Protein AF-A0A9D5U6I7-F1 (afdb_monomer)

Foldseek 3Di:
DADDDVPDDPVVLVPDCQALQSDDDDPVQVVVVVVVVVPPPPDPPDDDDPGRCNVVVVVPPPD

Structure (mmCIF, N/CA/C/O backbone):
data_AF-A0A9D5U6I7-F1
#
_entry.id   AF-A0A9D5U6I7-F1
#
loop_
_atom_site.group_PDB
_atom_site.id
_atom_site.type_symbol
_atom_site.label_atom_id
_atom_site.label_alt_id
_atom_site.label_comp_id
_atom_site.label_asym_id
_atom_site.label_entity_id
_atom_site.label_seq_id
_atom_site.pdbx_PDB_ins_code
_atom_site.Cartn_x
_atom_site.Cartn_y
_atom_site.Cartn_z
_atom_site.occupancy
_atom_site.B_iso_or_equiv
_atom_site.auth_seq_id
_atom_site.auth_comp_id
_atom_site.auth_asym_id
_atom_site.auth_atom_id
_atom_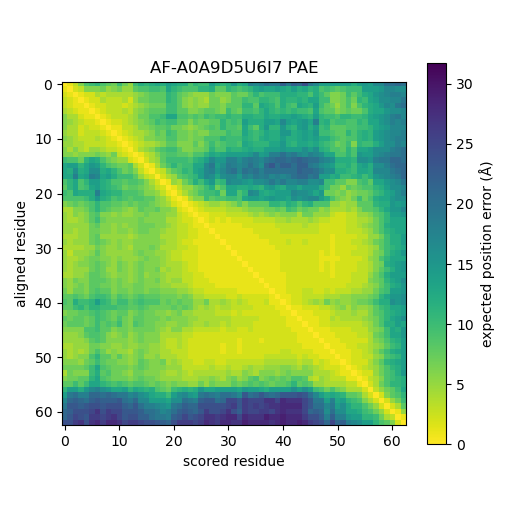site.pdbx_PDB_model_num
ATOM 1 N N . MET A 1 1 ? 3.490 -1.143 -9.753 1.00 63.09 1 MET A N 1
ATOM 2 C CA . MET A 1 1 ? 3.189 -2.588 -9.837 1.00 63.09 1 MET A CA 1
ATOM 3 C C . MET A 1 1 ? 4.474 -3.326 -9.555 1.00 63.09 1 MET A C 1
ATOM 5 O O . MET A 1 1 ? 5.478 -2.950 -10.139 1.00 63.09 1 MET A O 1
ATOM 9 N N . ILE A 1 2 ? 4.435 -4.290 -8.640 1.00 68.06 2 ILE A N 1
ATOM 10 C CA . ILE A 1 2 ? 5.621 -5.042 -8.197 1.00 68.06 2 ILE A CA 1
ATOM 11 C C . ILE A 1 2 ? 5.703 -6.450 -8.785 1.00 68.06 2 ILE A C 1
ATOM 13 O O . ILE A 1 2 ? 6.745 -7.081 -8.704 1.00 68.06 2 ILE A O 1
ATOM 17 N N . LEU A 1 3 ? 4.609 -6.938 -9.372 1.00 73.38 3 LEU A N 1
ATOM 18 C CA . LEU A 1 3 ? 4.546 -8.245 -10.011 1.00 73.38 3 LEU A CA 1
ATOM 19 C C . LEU A 1 3 ? 4.431 -8.048 -11.521 1.00 73.38 3 LEU A C 1
ATOM 21 O O . LEU A 1 3 ? 3.570 -7.258 -11.930 1.00 73.38 3 LEU A O 1
ATOM 25 N N . PRO A 1 4 ? 5.260 -8.729 -12.334 1.00 72.50 4 PRO A N 1
ATOM 26 C CA . PRO A 1 4 ? 5.103 -8.718 -13.780 1.00 72.50 4 PRO A CA 1
ATOM 27 C C . PRO A 1 4 ? 3.748 -9.327 -14.193 1.00 72.50 4 PRO A C 1
ATOM 29 O O . PRO A 1 4 ? 3.151 -10.101 -13.433 1.00 72.50 4 PRO A O 1
ATOM 32 N N . PRO A 1 5 ? 3.226 -8.967 -15.379 1.00 79.31 5 PRO A N 1
ATOM 33 C CA . PRO A 1 5 ? 2.060 -9.626 -15.954 1.00 79.31 5 PRO A CA 1
ATOM 34 C C . PRO A 1 5 ? 2.251 -11.150 -16.055 1.00 79.31 5 PRO A C 1
ATOM 36 O O . PRO A 1 5 ? 3.381 -11.624 -16.182 1.00 79.31 5 PRO A O 1
ATOM 39 N N . PRO A 1 6 ? 1.163 -11.942 -16.040 1.00 82.25 6 PRO A N 1
ATOM 40 C CA . PRO A 1 6 ? 1.263 -13.383 -16.236 1.00 82.25 6 PRO A CA 1
ATOM 41 C C . PRO A 1 6 ? 1.988 -13.723 -17.546 1.00 82.25 6 PRO A C 1
ATOM 43 O O . PRO A 1 6 ? 1.560 -13.300 -18.617 1.00 82.25 6 PRO A O 1
ATOM 46 N N . GLY A 1 7 ? 3.064 -14.508 -17.455 1.00 84.75 7 GLY A N 1
ATOM 47 C CA . GLY A 1 7 ? 3.888 -14.895 -18.606 1.00 84.75 7 GLY A CA 1
ATOM 48 C C . GLY A 1 7 ? 5.075 -13.971 -18.891 1.00 84.75 7 GLY A C 1
ATOM 49 O O . GLY A 1 7 ? 5.849 -14.269 -19.795 1.00 84.75 7 GLY A O 1
ATOM 50 N N . GLU A 1 8 ? 5.248 -12.904 -18.113 1.00 80.94 8 GLU A N 1
ATOM 51 C CA . GLU A 1 8 ? 6.400 -12.006 -18.191 1.00 80.94 8 GLU A CA 1
ATOM 52 C C . GLU A 1 8 ? 7.311 -12.153 -16.966 1.00 80.94 8 GLU A C 1
ATOM 54 O O . GLU A 1 8 ? 6.889 -12.623 -15.907 1.00 80.94 8 GLU A O 1
ATOM 59 N N . ASP A 1 9 ? 8.572 -11.754 -17.116 1.00 81.06 9 ASP A N 1
ATOM 60 C CA . ASP A 1 9 ? 9.563 -11.751 -16.041 1.00 81.06 9 ASP A CA 1
ATOM 61 C C . ASP A 1 9 ? 9.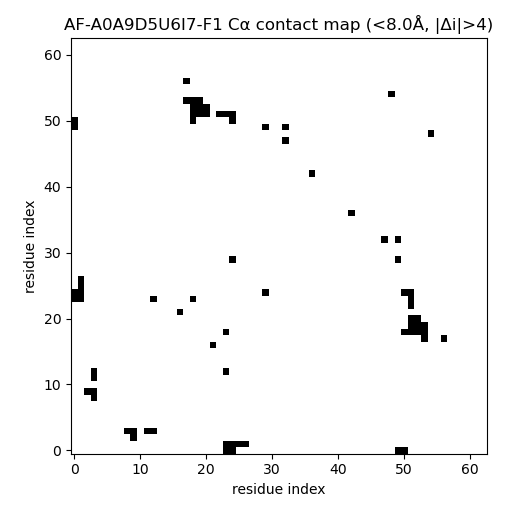892 -10.319 -15.576 1.00 81.06 9 ASP A C 1
ATOM 63 O O . ASP A 1 9 ? 9.358 -9.323 -16.076 1.00 81.06 9 ASP A O 1
ATOM 67 N N . ASP A 1 10 ? 10.800 -10.201 -14.608 1.00 73.88 10 ASP A N 1
ATOM 68 C CA . ASP A 1 10 ? 11.198 -8.914 -14.026 1.00 73.88 10 ASP A CA 1
ATOM 69 C C . ASP A 1 10 ? 11.826 -7.942 -15.046 1.00 73.88 10 ASP A C 1
ATOM 71 O O . ASP A 1 10 ? 11.936 -6.740 -14.780 1.00 73.88 10 ASP A O 1
ATOM 75 N N . SER A 1 11 ? 12.232 -8.421 -16.228 1.00 75.12 11 SER A N 1
ATOM 76 C CA . SER A 1 11 ? 12.784 -7.576 -17.288 1.00 75.12 11 SER A CA 1
ATOM 77 C C . SER A 1 11 ? 11.738 -6.686 -17.958 1.00 75.12 11 SER A C 1
ATOM 79 O O . SER A 1 11 ? 12.118 -5.631 -18.473 1.00 75.12 11 SER A O 1
ATOM 81 N N . PHE A 1 12 ? 10.443 -7.019 -17.856 1.00 72.44 12 PHE A N 1
ATOM 82 C CA . PHE A 1 12 ? 9.331 -6.188 -18.339 1.00 72.44 12 PHE A CA 1
ATOM 83 C C . PHE A 1 12 ? 9.441 -4.738 -17.852 1.00 72.44 12 PHE A C 1
ATOM 85 O O . PHE A 1 12 ? 9.189 -3.771 -18.574 1.00 72.44 12 PHE A O 1
ATOM 92 N N . TRP A 1 1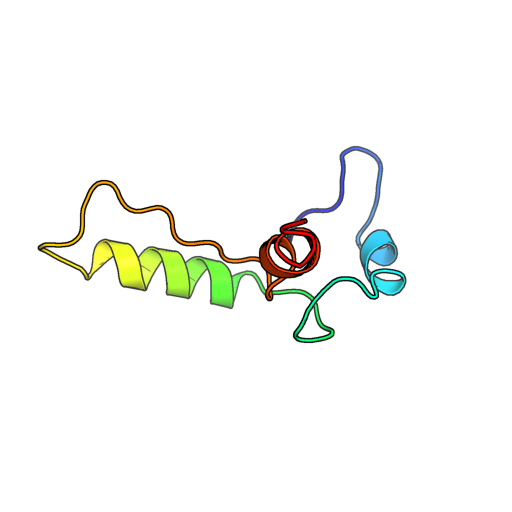3 ? 9.896 -4.569 -16.614 1.00 65.19 13 TRP A N 1
ATOM 93 C CA . TRP A 1 13 ? 9.955 -3.270 -15.968 1.00 65.19 13 TRP A CA 1
ATOM 94 C C . TRP A 1 13 ? 11.159 -2.420 -16.361 1.00 65.19 13 TRP A C 1
ATOM 96 O O . TRP A 1 13 ? 11.128 -1.205 -16.166 1.00 65.19 13 TRP A O 1
ATOM 106 N N . LYS A 1 14 ? 12.192 -3.015 -16.973 1.00 64.06 14 LYS A N 1
ATOM 107 C CA . LYS A 1 14 ? 13.361 -2.270 -17.473 1.00 64.06 14 LYS A CA 1
ATOM 108 C C . LYS A 1 14 ? 12.993 -1.294 -18.594 1.00 64.06 14 LYS A C 1
ATOM 110 O O . LYS A 1 14 ? 13.740 -0.358 -18.852 1.00 64.06 14 LYS A O 1
ATOM 115 N N . ALA A 1 15 ? 11.842 -1.500 -1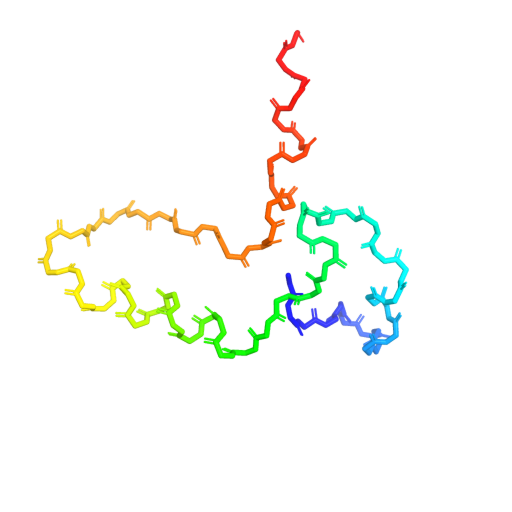9.233 1.00 57.53 15 ALA A N 1
ATOM 116 C CA . ALA A 1 15 ? 11.333 -0.690 -20.329 1.00 57.53 15 ALA A CA 1
ATOM 117 C C . ALA A 1 15 ? 10.151 0.213 -19.929 1.00 57.53 15 ALA A C 1
ATOM 119 O O . ALA A 1 15 ? 9.432 0.662 -20.815 1.00 57.53 15 ALA A O 1
ATOM 120 N N . ALA A 1 16 ? 9.900 0.463 -18.634 1.00 57.69 16 ALA A N 1
ATOM 121 C CA . ALA A 1 16 ? 8.693 1.158 -18.171 1.00 57.69 16 ALA A CA 1
ATOM 122 C C . ALA A 1 16 ? 8.920 2.659 -17.838 1.00 57.69 16 ALA A C 1
ATOM 124 O O . ALA A 1 16 ? 9.041 3.008 -16.664 1.00 57.69 16 ALA A O 1
ATOM 125 N N . PRO A 1 17 ? 8.866 3.593 -18.815 1.00 56.16 17 PRO A N 1
ATOM 126 C CA . PRO A 1 17 ? 9.013 5.047 -18.607 1.00 56.16 17 PRO A CA 1
ATOM 127 C C . PRO A 1 17 ? 7.799 5.717 -17.922 1.00 56.16 17 PRO A C 1
ATOM 129 O O . PRO A 1 17 ? 7.686 6.942 -17.837 1.00 56.16 17 PRO A O 1
ATOM 132 N N . TYR A 1 18 ? 6.824 4.937 -17.452 1.00 57.22 18 TYR A N 1
ATOM 133 C CA . TYR A 1 18 ? 5.488 5.437 -17.107 1.00 57.22 18 TYR A CA 1
ATOM 134 C C . TYR A 1 18 ? 5.271 5.730 -15.619 1.00 57.22 18 TYR A C 1
ATOM 136 O O . TYR A 1 18 ? 4.159 6.065 -15.224 1.00 57.22 18 TYR A O 1
ATOM 144 N N . GLN A 1 19 ? 6.314 5.684 -14.794 1.00 63.22 19 GLN A N 1
ATOM 145 C CA . GLN A 1 19 ? 6.235 6.059 -13.378 1.00 63.22 19 GLN A CA 1
ATOM 146 C C . GLN A 1 19 ? 6.698 7.508 -13.195 1.00 63.22 19 GLN A C 1
ATOM 148 O O . GLN A 1 19 ? 7.518 8.000 -13.966 1.00 63.22 19 GLN A O 1
ATOM 153 N N . LEU A 1 20 ? 6.124 8.228 -12.232 1.00 60.38 20 LEU A N 1
ATOM 154 C CA . LEU A 1 20 ? 6.583 9.574 -11.870 1.00 60.38 20 LEU A CA 1
ATOM 155 C C . LEU A 1 20 ? 7.944 9.508 -11.170 1.00 60.38 20 LEU A C 1
ATOM 157 O O . LEU A 1 20 ? 8.777 1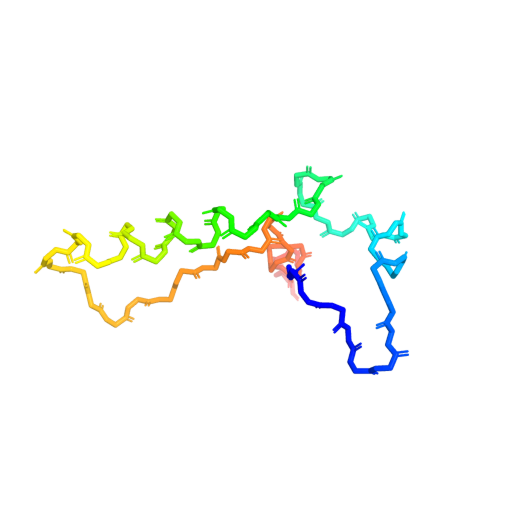0.380 -11.360 1.00 60.38 20 LEU A O 1
ATOM 161 N N . HIS A 1 21 ? 8.172 8.446 -10.398 1.00 60.62 21 HIS A N 1
ATOM 162 C CA . HIS A 1 21 ? 9.420 8.231 -9.670 1.00 60.62 21 HIS A CA 1
ATOM 163 C C . HIS A 1 21 ? 10.501 7.494 -10.476 1.00 60.62 21 HIS A C 1
ATOM 165 O O . HIS A 1 21 ? 11.510 7.123 -9.890 1.00 60.62 21 HIS A O 1
ATOM 171 N N . GLU A 1 22 ? 10.288 7.260 -11.780 1.00 69.31 22 GLU A N 1
ATOM 172 C CA . GLU A 1 22 ? 11.240 6.600 -12.703 1.00 69.31 22 GLU A CA 1
ATOM 173 C C . GLU A 1 22 ? 11.846 5.276 -12.184 1.00 69.31 22 GLU A C 1
ATOM 175 O O . GLU A 1 22 ? 12.870 4.807 -12.676 1.00 69.31 22 GLU A O 1
ATOM 180 N N . ARG A 1 23 ? 11.205 4.646 -11.192 1.00 74.75 23 ARG A N 1
ATOM 181 C CA . ARG A 1 23 ? 11.649 3.410 -10.553 1.00 74.75 23 ARG A CA 1
ATOM 182 C C . ARG A 1 23 ? 10.468 2.570 -10.110 1.00 74.75 23 ARG A C 1
ATOM 184 O O . ARG A 1 23 ? 9.455 3.096 -9.633 1.00 74.75 23 ARG A O 1
ATOM 191 N N . LEU A 1 24 ? 10.669 1.257 -10.155 1.00 75.88 24 LEU A N 1
ATOM 192 C CA . LEU A 1 24 ? 9.750 0.322 -9.535 1.00 75.88 24 LEU A CA 1
ATOM 193 C C . LEU A 1 24 ? 9.650 0.567 -8.030 1.00 75.88 24 LEU A C 1
ATOM 195 O O . LEU A 1 24 ? 10.642 0.870 -7.360 1.00 75.88 24 LEU A O 1
ATOM 199 N N . GLY A 1 25 ? 8.429 0.408 -7.523 1.00 77.25 25 GLY A N 1
ATOM 200 C CA . GLY A 1 25 ? 8.212 0.290 -6.090 1.00 77.25 25 GLY A CA 1
ATOM 201 C C . GLY A 1 25 ? 8.798 -1.021 -5.571 1.00 77.25 25 GLY A C 1
ATOM 202 O O . GLY A 1 25 ? 8.864 -1.998 -6.321 1.00 77.25 25 GLY A O 1
ATOM 203 N N . SER A 1 26 ? 9.212 -1.047 -4.311 1.00 84.88 26 SER A N 1
ATOM 204 C CA . SER A 1 26 ? 9.686 -2.263 -3.648 1.00 84.88 26 SER A CA 1
ATOM 205 C C . SER A 1 26 ? 8.578 -2.943 -2.832 1.00 84.88 26 SER A C 1
ATOM 207 O O . SER A 1 26 ? 7.486 -2.397 -2.643 1.00 84.88 26 SER A O 1
ATOM 209 N N . LEU A 1 27 ? 8.841 -4.167 -2.360 1.00 88.44 27 LEU A N 1
ATOM 210 C CA . LEU A 1 27 ? 7.921 -4.888 -1.475 1.00 88.44 27 LEU A CA 1
ATOM 211 C C . LEU A 1 27 ? 7.766 -4.166 -0.129 1.00 88.44 27 LEU A C 1
ATOM 213 O O . LEU A 1 27 ? 6.673 -4.123 0.440 1.00 88.44 27 LEU A O 1
ATOM 217 N N . GLU A 1 28 ? 8.854 -3.576 0.356 1.00 91.19 28 GLU A N 1
ATOM 218 C CA . GLU A 1 28 ? 8.901 -2.796 1.589 1.00 91.19 28 GLU A CA 1
ATOM 219 C C . GLU A 1 28 ? 7.941 -1.607 1.505 1.00 91.19 28 GLU A C 1
ATOM 221 O O . GLU A 1 28 ? 7.114 -1.435 2.389 1.00 91.19 28 GLU A O 1
ATOM 226 N N . GLU A 1 29 ? 7.936 -0.868 0.393 1.00 89.88 29 GLU A N 1
ATOM 227 C CA . GLU A 1 29 ? 7.063 0.303 0.227 1.00 89.88 29 GLU A CA 1
ATOM 228 C C . GLU A 1 29 ? 5.569 -0.051 0.218 1.00 89.88 29 GLU A C 1
ATOM 230 O O . GLU A 1 29 ? 4.734 0.714 0.704 1.00 89.88 29 GLU A O 1
ATOM 235 N N . ILE A 1 30 ? 5.208 -1.225 -0.307 1.00 91.12 30 ILE A N 1
ATOM 236 C CA . ILE A 1 30 ? 3.829 -1.730 -0.228 1.00 91.12 30 ILE A CA 1
ATOM 237 C C . ILE A 1 30 ? 3.480 -2.126 1.203 1.00 91.12 30 ILE A C 1
ATOM 239 O O . ILE A 1 30 ? 2.372 -1.854 1.670 1.00 91.12 30 ILE A O 1
ATOM 243 N N . THR A 1 31 ? 4.419 -2.763 1.897 1.00 95.25 31 THR A N 1
ATOM 244 C CA . THR A 1 31 ? 4.236 -3.186 3.287 1.00 95.25 31 THR A CA 1
ATOM 245 C C . THR A 1 31 ? 4.056 -1.971 4.193 1.00 95.25 31 THR A C 1
ATOM 247 O O . THR A 1 31 ? 3.120 -1.938 4.990 1.00 95.25 31 THR A O 1
ATOM 250 N N . ASP A 1 32 ? 4.864 -0.931 4.003 1.00 95.81 32 ASP A N 1
ATOM 251 C CA . ASP A 1 32 ? 4.760 0.334 4.728 1.00 95.81 32 ASP A CA 1
ATOM 252 C C . ASP A 1 32 ? 3.414 1.023 4.478 1.00 95.81 32 ASP A C 1
ATOM 254 O O . ASP A 1 32 ? 2.776 1.497 5.419 1.00 95.81 32 ASP A O 1
ATOM 258 N N . ALA A 1 33 ? 2.919 1.021 3.236 1.00 94.88 33 ALA A N 1
ATOM 259 C CA . ALA A 1 33 ? 1.603 1.571 2.913 1.00 94.88 33 ALA A CA 1
ATOM 260 C C . ALA A 1 33 ? 0.455 0.802 3.596 1.00 94.88 33 ALA A C 1
ATOM 262 O O . ALA A 1 33 ? -0.512 1.408 4.068 1.00 94.88 33 ALA A O 1
ATOM 263 N N . ALA A 1 34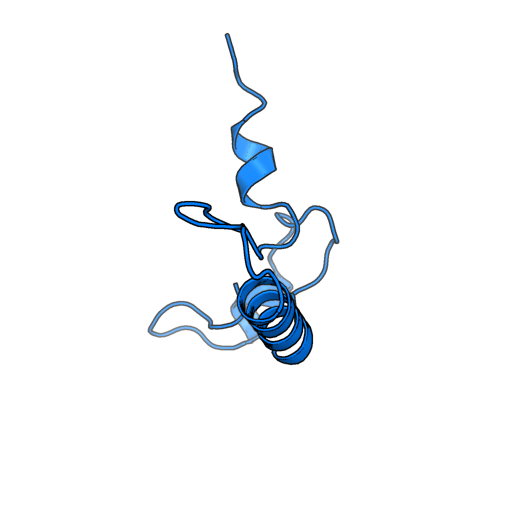 ? 0.562 -0.526 3.689 1.00 94.81 34 ALA A N 1
ATOM 264 C CA . ALA A 1 34 ? -0.402 -1.342 4.421 1.00 94.81 34 ALA A CA 1
ATOM 265 C C . ALA A 1 34 ? -0.345 -1.062 5.932 1.00 94.81 34 ALA A C 1
ATOM 267 O O . ALA A 1 34 ? -1.388 -0.876 6.562 1.00 94.81 34 ALA A O 1
ATOM 268 N N . LEU A 1 35 ? 0.859 -0.971 6.508 1.00 96.69 35 LEU A N 1
ATOM 269 C CA . LEU A 1 35 ? 1.061 -0.631 7.919 1.00 96.69 35 LEU A CA 1
ATOM 270 C C . LEU A 1 35 ? 0.519 0.762 8.252 1.00 96.69 35 LEU A C 1
ATOM 272 O O . LEU A 1 35 ? -0.134 0.927 9.280 1.00 96.69 35 LEU A O 1
ATOM 276 N N . TYR A 1 36 ? 0.717 1.738 7.366 1.00 95.81 36 TYR A N 1
ATOM 277 C CA . TYR A 1 36 ? 0.148 3.079 7.493 1.00 95.81 36 TYR A CA 1
ATOM 278 C C . TYR A 1 36 ? -1.385 3.050 7.616 1.00 95.81 36 TYR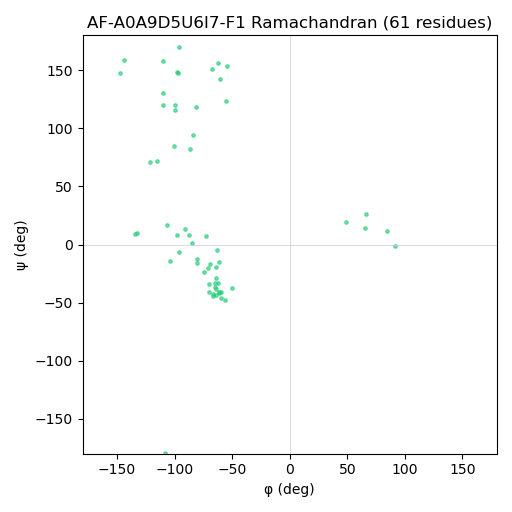 A C 1
ATOM 280 O O . TYR A 1 36 ? -1.950 3.670 8.523 1.00 95.81 36 TYR A O 1
ATOM 288 N N . LEU A 1 37 ? -2.070 2.295 6.748 1.00 95.12 37 LEU A N 1
ATOM 289 C CA . LEU A 1 37 ? -3.528 2.155 6.818 1.00 95.12 37 LEU A CA 1
ATOM 290 C C . LEU A 1 37 ? -3.971 1.417 8.088 1.00 95.12 37 LEU A C 1
ATOM 292 O O . LEU A 1 37 ? -4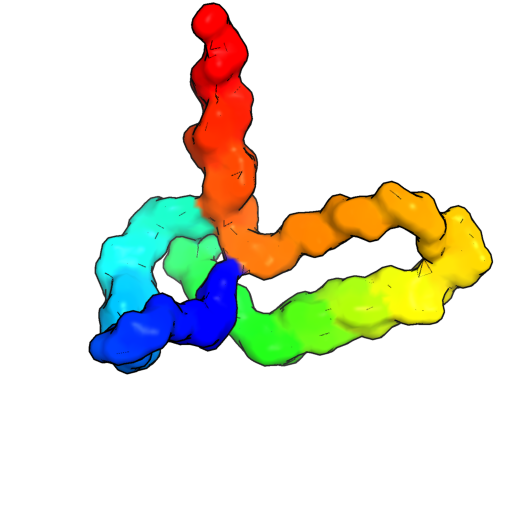.909 1.857 8.746 1.00 95.12 37 LEU A O 1
ATOM 296 N N . LEU A 1 38 ? -3.277 0.341 8.474 1.00 95.06 38 LEU A N 1
ATOM 297 C CA . LEU A 1 38 ? -3.590 -0.431 9.684 1.00 95.06 38 LEU A CA 1
ATOM 298 C C . LEU A 1 38 ? -3.448 0.388 10.974 1.00 95.06 38 LEU A C 1
ATOM 300 O O . LEU A 1 38 ? -4.191 0.169 11.927 1.00 95.06 38 LEU A O 1
ATOM 304 N N . GLN A 1 39 ? -2.509 1.333 11.012 1.00 96.25 39 GLN A N 1
ATOM 305 C CA . GLN A 1 39 ? -2.300 2.220 12.159 1.00 96.25 39 GLN A CA 1
ATOM 306 C C . GLN A 1 39 ? -3.298 3.393 12.200 1.00 96.25 39 GLN A C 1
ATOM 308 O O . GLN A 1 39 ? -3.419 4.074 13.221 1.00 96.25 39 GLN A O 1
ATOM 313 N N . SER A 1 40 ? -4.044 3.633 11.119 1.00 95.56 40 SER A N 1
ATOM 314 C CA . SER A 1 40 ? -4.951 4.773 10.985 1.00 95.56 40 SER A CA 1
ATOM 315 C C . SER A 1 40 ? -6.340 4.475 11.567 1.00 95.56 40 SER A C 1
ATOM 317 O O . SER A 1 40 ? -7.287 4.177 10.846 1.00 95.56 40 SER A O 1
ATOM 319 N N . GLY A 1 41 ? -6.489 4.609 12.889 1.00 95.00 41 GLY A N 1
ATOM 320 C CA . GLY A 1 41 ? -7.686 4.182 13.637 1.00 95.00 41 GLY A CA 1
ATOM 321 C C . GLY A 1 41 ? -9.024 4.877 13.321 1.00 95.00 41 GLY A C 1
ATOM 322 O O . GLY A 1 41 ? -10.048 4.484 13.873 1.00 95.00 41 GLY A O 1
ATOM 323 N N . PHE A 1 42 ? -9.048 5.897 12.458 1.00 95.12 42 PHE A N 1
ATOM 324 C CA . PHE A 1 42 ? -10.278 6.598 12.052 1.00 95.12 42 PHE A CA 1
ATOM 325 C C . PHE A 1 42 ? -10.393 6.797 10.530 1.00 95.12 42 PHE A C 1
ATOM 327 O O . PHE A 1 42 ? -11.266 7.523 10.058 1.00 95.12 42 PHE A O 1
ATOM 334 N N . VAL A 1 43 ? -9.518 6.161 9.744 1.00 94.00 43 VAL A N 1
ATOM 335 C CA . VAL A 1 43 ? -9.557 6.221 8.276 1.00 94.00 43 VAL A CA 1
ATOM 336 C C . VAL A 1 43 ? -10.235 4.958 7.757 1.00 94.00 43 VAL A C 1
ATOM 338 O O . VAL A 1 43 ? -9.777 3.848 8.002 1.00 94.00 43 VAL A O 1
ATOM 341 N N . THR A 1 44 ? -11.341 5.119 7.032 1.00 93.94 44 THR A N 1
ATOM 342 C CA . THR A 1 44 ? -12.101 4.006 6.447 1.00 93.94 44 THR A CA 1
ATOM 343 C C . THR A 1 44 ? -12.678 4.385 5.085 1.00 93.94 44 THR A C 1
ATOM 345 O O . THR A 1 44 ? -12.800 5.566 4.749 1.00 93.94 44 THR A O 1
ATOM 348 N N . GLY A 1 45 ? -12.995 3.375 4.272 1.00 94.50 45 GLY A N 1
ATOM 349 C CA . GLY A 1 45 ? -13.565 3.547 2.933 1.00 94.50 45 GLY A CA 1
ATOM 350 C C . GLY A 1 45 ? -12.639 4.236 1.925 1.00 94.50 45 GLY A C 1
ATOM 351 O O . GLY A 1 45 ? -13.112 4.675 0.881 1.00 94.50 45 GLY A O 1
ATOM 352 N N . GLN A 1 46 ? -11.344 4.361 2.232 1.00 93.94 46 GLN A N 1
ATOM 353 C CA . GLN A 1 46 ? -10.366 5.023 1.369 1.00 93.94 46 GLN A CA 1
ATOM 354 C C . GLN A 1 46 ? -9.583 4.017 0.525 1.00 93.94 46 GLN A C 1
ATOM 356 O O . GLN A 1 46 ? -9.298 2.904 0.965 1.00 93.94 46 GLN A O 1
ATOM 361 N N . VAL A 1 47 ? -9.189 4.449 -0.673 1.00 93.25 47 VAL A N 1
ATOM 362 C CA . VAL A 1 47 ? -8.279 3.720 -1.563 1.00 93.25 47 VAL A CA 1
ATOM 363 C C . VAL A 1 47 ? -6.958 4.476 -1.620 1.00 93.25 47 VAL A C 1
ATOM 365 O O . VAL A 1 47 ? -6.922 5.631 -2.043 1.00 93.25 47 VAL A O 1
ATOM 368 N N . LEU A 1 48 ? -5.871 3.820 -1.214 1.00 91.69 48 LEU A N 1
ATOM 369 C CA . LEU A 1 48 ? -4.515 4.353 -1.329 1.00 91.69 48 LEU A CA 1
ATOM 370 C C . LEU A 1 48 ? -3.830 3.752 -2.561 1.00 91.69 48 LEU A C 1
ATOM 372 O O . LEU A 1 48 ? -3.595 2.546 -2.625 1.00 91.69 48 LEU A O 1
ATOM 376 N N . TYR A 1 49 ? -3.500 4.591 -3.542 1.00 89.44 49 TYR A N 1
ATOM 377 C CA . TYR A 1 49 ? -2.761 4.169 -4.733 1.00 89.44 49 TYR A CA 1
ATOM 378 C C . TYR A 1 49 ? -1.257 4.111 -4.439 1.00 89.44 49 TYR A C 1
ATOM 380 O O . TYR A 1 49 ? -0.639 5.131 -4.145 1.00 89.44 49 TYR A O 1
ATOM 388 N N . VAL A 1 50 ? -0.663 2.920 -4.559 1.00 89.44 50 VAL A N 1
ATOM 389 C CA . VAL A 1 50 ? 0.774 2.669 -4.336 1.00 89.44 50 VAL A CA 1
ATOM 390 C C . VAL A 1 50 ? 1.422 2.228 -5.651 1.00 89.44 50 VAL A C 1
ATOM 392 O O . VAL A 1 50 ? 1.712 1.054 -5.883 1.00 89.44 50 VAL A O 1
ATOM 395 N N . ASP A 1 51 ? 1.570 3.167 -6.585 1.00 83.38 51 ASP A N 1
ATOM 396 C CA . ASP A 1 51 ? 1.948 2.860 -7.972 1.00 83.38 51 ASP A CA 1
ATOM 397 C C . ASP A 1 51 ? 3.038 3.767 -8.566 1.00 83.38 51 ASP A C 1
ATOM 399 O O . ASP A 1 51 ? 3.310 3.698 -9.768 1.00 83.38 51 ASP A O 1
ATOM 403 N N . GLY A 1 52 ? 3.661 4.610 -7.739 1.00 81.31 52 GLY A N 1
ATOM 404 C CA . GLY A 1 52 ? 4.680 5.561 -8.182 1.00 81.31 52 GLY A CA 1
ATOM 405 C C . GLY A 1 52 ? 4.134 6.656 -9.105 1.00 81.31 52 GLY A C 1
ATOM 406 O O . GLY A 1 52 ? 4.877 7.157 -9.946 1.00 81.31 52 GLY A O 1
ATOM 407 N N . GLY A 1 53 ? 2.844 6.997 -9.001 1.00 80.06 53 GLY A N 1
ATOM 408 C CA . GLY A 1 53 ? 2.200 8.068 -9.765 1.00 80.06 53 GLY A CA 1
ATOM 409 C C . GLY A 1 53 ? 1.717 7.653 -11.156 1.00 80.06 53 GLY A C 1
ATOM 410 O O . GLY A 1 53 ? 1.349 8.514 -11.956 1.00 80.06 53 GLY A O 1
ATOM 411 N N . ARG A 1 54 ? 1.699 6.350 -11.463 1.00 75.81 54 ARG A N 1
ATOM 412 C CA . ARG A 1 54 ? 1.249 5.824 -12.762 1.00 75.81 54 ARG A CA 1
ATOM 413 C C . ARG A 1 54 ? -0.209 6.196 -13.050 1.00 75.81 54 ARG A C 1
ATOM 415 O O . ARG A 1 54 ? -0.520 6.586 -14.173 1.00 75.81 54 ARG A O 1
ATOM 422 N N . HIS A 1 55 ? -1.081 6.134 -12.048 1.00 77.81 55 HIS A N 1
ATOM 423 C CA . HIS A 1 55 ? -2.493 6.490 -12.166 1.00 77.81 55 HIS A CA 1
ATOM 424 C C . HIS A 1 55 ? -2.699 7.980 -12.502 1.00 77.81 55 HIS A C 1
ATOM 426 O O . HIS A 1 55 ? -3.634 8.327 -13.219 1.00 77.81 55 HIS A O 1
ATOM 432 N N . MET A 1 56 ? -1.788 8.867 -12.088 1.00 75.00 56 MET A N 1
ATOM 433 C CA . MET A 1 56 ? -1.918 10.309 -12.334 1.00 75.00 56 MET A CA 1
ATOM 434 C C . MET A 1 56 ? -1.634 10.718 -13.787 1.00 75.00 56 MET A C 1
ATOM 436 O O . MET A 1 56 ? -2.154 11.734 -14.242 1.00 75.00 56 MET A O 1
ATOM 440 N N . LYS A 1 57 ? -0.864 9.931 -14.554 1.00 64.50 57 LYS A N 1
ATOM 441 C CA . LYS A 1 57 ? -0.503 10.284 -15.942 1.00 64.50 57 LYS A CA 1
ATOM 442 C C . LYS A 1 57 ? -1.688 10.238 -16.926 1.00 64.50 57 LYS A C 1
ATOM 444 O O . LYS A 1 57 ? -1.600 10.866 -17.973 1.00 64.50 57 LYS A O 1
ATOM 449 N N . ASN A 1 58 ? -2.807 9.588 -16.579 1.00 52.94 58 ASN A N 1
ATOM 450 C CA . ASN A 1 58 ? -4.043 9.604 -17.383 1.00 52.94 58 ASN A CA 1
ATOM 451 C C . ASN A 1 58 ? -5.082 10.645 -16.924 1.00 52.94 58 ASN A C 1
ATOM 453 O O . ASN A 1 58 ? -6.079 10.842 -17.610 1.00 52.94 58 ASN A O 1
ATOM 457 N N . ALA A 1 59 ? -4.859 11.337 -15.802 1.00 50.44 59 ALA A N 1
ATOM 458 C CA . ALA A 1 59 ? -5.762 12.384 -15.313 1.00 50.44 59 ALA A CA 1
ATOM 459 C C . ALA A 1 59 ? -5.497 13.767 -15.953 1.00 50.44 59 ALA A C 1
ATOM 461 O O . ALA A 1 59 ? -6.180 14.734 -15.629 1.00 50.44 59 ALA A O 1
ATOM 462 N N . MET A 1 60 ? -4.524 13.870 -16.871 1.00 46.41 60 MET A N 1
ATOM 463 C CA . MET A 1 60 ? -4.159 15.110 -17.576 1.00 46.41 60 MET A CA 1
ATOM 464 C C . MET A 1 60 ? -4.900 15.353 -18.906 1.00 46.41 60 MET A C 1
ATOM 466 O O . MET A 1 60 ? -4.532 16.263 -19.642 1.00 46.41 60 MET A O 1
ATOM 470 N N . TYR A 1 61 ? -5.975 14.617 -19.199 1.00 42.75 61 TYR A N 1
ATOM 471 C CA . TYR A 1 61 ? -6.945 15.016 -20.228 1.00 42.75 61 TYR A CA 1
ATOM 472 C C . TYR A 1 61 ? -8.337 15.154 -19.614 1.00 42.75 61 TYR A C 1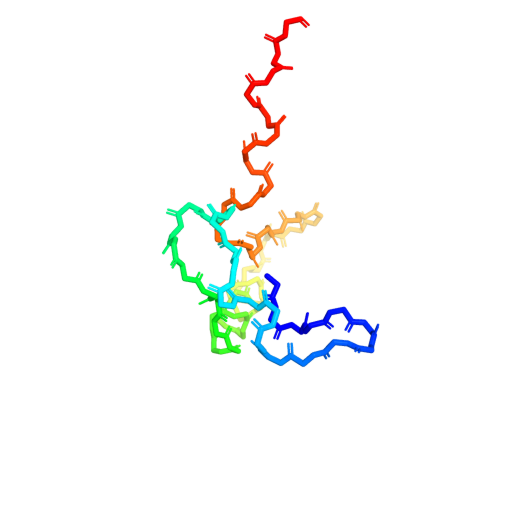
ATOM 474 O O . TYR A 1 61 ? -9.234 14.349 -19.843 1.00 42.75 61 TYR A O 1
ATOM 482 N N . GLY A 1 62 ? -8.495 16.199 -18.803 1.00 46.62 62 GLY A N 1
ATOM 483 C CA . GLY A 1 62 ? -9.769 16.895 -18.697 1.00 46.62 62 GLY A CA 1
ATOM 484 C C . GLY A 1 62 ? -9.853 17.911 -19.834 1.00 46.62 62 GLY A C 1
ATOM 485 O O . GLY A 1 62 ? -9.323 19.012 -19.700 1.00 46.62 62 GLY A O 1
ATOM 486 N N . ALA A 1 63 ? -10.470 17.517 -20.946 1.00 38.62 63 ALA A N 1
ATOM 487 C CA . ALA A 1 63 ? -11.029 18.403 -21.965 1.00 38.62 63 ALA A CA 1
ATOM 488 C C . ALA A 1 63 ? -12.248 17.717 -22.587 1.00 38.62 63 ALA A C 1
ATOM 490 O O . ALA A 1 63 ? -12.095 16.547 -23.008 1.00 38.62 63 ALA A O 1
#

Mean predicted aligned error: 8.28 Å

Radius of gyration: 14.3 Å; Cα contacts (8 Å, |Δi|>4): 37; chains: 1; bounding box: 27×33×36 Å

Secondary structure (DSSP, 8-state):
--SPPTT--GGGGGG-TT-TTSSPPPHHHHHHHHHHHHH-TT--S-----STTTGGGGTT---

Sequence (63 aa):
MILPPPGEDDSFWKAAPYQLHERLGSLEEITDAALYLLQSGFVTGQVLYVDGGRHMKNAMYGA

Solvent-accessible surface area (backbone atoms only — not comparable to full-atom values): 4305 Å² total; per-residue (Å²): 98,81,69,58,60,93,96,54,53,81,67,66,62,78,74,55,87,65,33,73,66,74,53,79,63,56,72,63,61,53,49,50,54,51,51,54,56,74,69,37,90,86,69,74,99,74,86,84,87,86,44,48,53,40,76,57,72,71,66,79,70,85,124

pLDDT: mean 77.66, std 15.91, range [38.62, 96.69]